Protein AF-A0A914LM34-F1 (afdb_monomer_lite)

Secondary structure (DSSP, 8-state):
--HHHHHHHHHHHTHHHH-TT--PPPPS-SSPPSS---------TT-SSSSPPPTTT--SSHHHHHHH-HHHHHHHHHHHHHHHHHHHHHSTTTHHHHT-----------PPP-

Radius of gyration: 27.34 Å; chains: 1; bounding box: 75×47×75 Å

Sequence (114 aa):
MDEEKRRDLELIQMRNILDPKQHYKKSDRNVLPKYFQIGQIVESSADFYSGRLNKKQRKNTLAEELMNDHEIIAKNKKHYAKIIQKREATKGVGVFKKSGYLPKHKKKKRRKNF

InterPro domains:
  IPR014810 Fcf2 pre-rRNA processing, C-terminal [PF08698] (3-78)
  IPR039883 Fcf2/DNTTIP2 [PTHR21686] (1-112)

Organism: Meloidogyne incognita (NCBI:txid6306)

Structure (mmCIF, N/CA/C/O backbone):
data_AF-A0A914LM34-F1
#
_entry.id   AF-A0A914LM34-F1
#
loop_
_atom_site.group_PDB
_atom_site.id
_atom_site.type_symbol
_atom_site.label_atom_id
_atom_site.label_alt_id
_atom_site.label_comp_id
_atom_site.label_asym_id
_atom_site.label_entity_id
_atom_site.label_seq_id
_atom_site.pdbx_PDB_ins_code
_atom_site.Cartn_x
_atom_site.Cartn_y
_atom_site.Cartn_z
_atom_site.occupancy
_atom_site.B_iso_or_equiv
_atom_site.auth_seq_id
_atom_site.auth_comp_id
_atom_site.auth_asym_id
_atom_site.auth_atom_id
_atom_site.pdbx_PDB_model_num
ATOM 1 N N . MET A 1 1 ? -9.692 17.346 -5.525 1.00 67.00 1 MET A N 1
ATOM 2 C CA . MET A 1 1 ? -9.263 15.970 -5.207 1.00 67.00 1 MET A CA 1
ATOM 3 C C . MET A 1 1 ? -7.841 16.067 -4.713 1.00 67.00 1 MET A C 1
ATOM 5 O O . MET A 1 1 ? -7.010 16.551 -5.470 1.00 67.00 1 MET A O 1
ATOM 9 N N . ASP A 1 2 ? -7.593 15.678 -3.467 1.00 88.94 2 ASP A N 1
ATOM 10 C CA . ASP A 1 2 ? -6.246 15.712 -2.891 1.00 88.94 2 ASP A CA 1
ATOM 11 C C . ASP A 1 2 ? -5.385 14.606 -3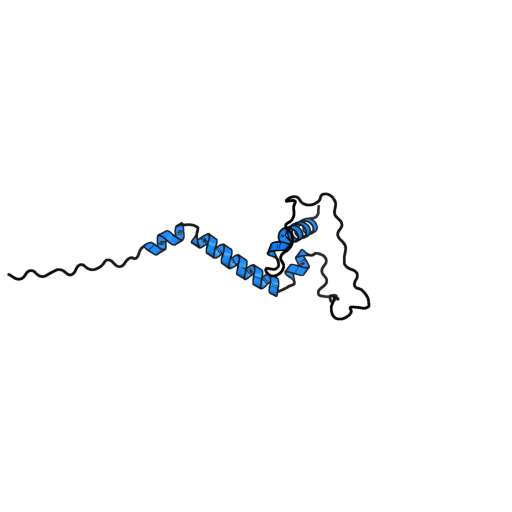.509 1.00 88.94 2 ASP A C 1
ATOM 13 O O . ASP A 1 2 ? -5.902 13.565 -3.931 1.00 88.94 2 ASP A O 1
ATOM 17 N N . GLU A 1 3 ? -4.073 14.824 -3.574 1.00 91.75 3 GLU A N 1
ATOM 18 C CA . GLU A 1 3 ? -3.154 13.900 -4.241 1.00 91.75 3 GLU A CA 1
ATOM 19 C C . GLU A 1 3 ? -3.101 12.532 -3.543 1.00 91.75 3 GLU A C 1
ATOM 21 O O . GLU A 1 3 ? -3.116 11.496 -4.202 1.00 91.75 3 GLU A O 1
ATOM 26 N N . GLU A 1 4 ? -3.137 12.516 -2.211 1.00 91.38 4 GLU A N 1
ATOM 27 C CA . GLU A 1 4 ? -3.169 11.293 -1.399 1.00 91.38 4 GLU A CA 1
ATOM 28 C C . GLU A 1 4 ? -4.394 10.428 -1.713 1.00 91.38 4 GLU A C 1
ATOM 30 O O . GLU A 1 4 ? -4.271 9.239 -1.999 1.00 91.38 4 GLU A O 1
ATOM 35 N N . LYS A 1 5 ? -5.577 11.049 -1.778 1.00 92.25 5 LYS A N 1
ATOM 36 C CA . LYS A 1 5 ? -6.834 10.355 -2.099 1.00 92.25 5 LYS A CA 1
ATOM 37 C C . LYS A 1 5 ? -6.806 9.783 -3.511 1.00 92.25 5 LYS A C 1
ATOM 39 O O . LYS A 1 5 ? -7.323 8.698 -3.756 1.00 92.25 5 LYS A O 1
ATOM 44 N N . ARG A 1 6 ? -6.195 10.506 -4.453 1.00 92.25 6 ARG A N 1
ATOM 45 C CA . ARG A 1 6 ? -6.007 10.014 -5.817 1.00 92.25 6 ARG A CA 1
ATOM 46 C C . ARG A 1 6 ? -5.094 8.784 -5.842 1.00 92.25 6 ARG A C 1
ATOM 48 O O . ARG A 1 6 ? -5.458 7.803 -6.483 1.00 92.25 6 ARG A O 1
ATOM 55 N N . ARG A 1 7 ? -3.959 8.823 -5.134 1.00 93.12 7 ARG A N 1
ATOM 56 C CA . ARG A 1 7 ? -3.024 7.689 -5.030 1.00 93.12 7 ARG A CA 1
ATOM 57 C C . ARG A 1 7 ? -3.703 6.459 -4.433 1.00 93.12 7 ARG A C 1
ATOM 59 O O . ARG A 1 7 ? -3.553 5.374 -4.982 1.00 93.12 7 ARG A O 1
ATOM 66 N N . ASP A 1 8 ? -4.496 6.633 -3.378 1.00 93.44 8 ASP A N 1
ATOM 67 C CA . ASP A 1 8 ? -5.237 5.532 -2.750 1.00 93.44 8 ASP A CA 1
ATOM 68 C C . ASP A 1 8 ? -6.256 4.903 -3.714 1.00 93.44 8 ASP A C 1
ATOM 70 O O . ASP A 1 8 ? -6.349 3.679 -3.823 1.00 93.44 8 ASP A O 1
ATOM 74 N N . LEU A 1 9 ? -6.985 5.717 -4.483 1.00 92.44 9 LEU A N 1
ATOM 75 C CA . LEU A 1 9 ? -7.929 5.209 -5.481 1.00 92.44 9 LEU A CA 1
ATOM 76 C C . LEU A 1 9 ? -7.231 4.478 -6.640 1.00 92.44 9 LEU A C 1
ATOM 78 O O . LEU A 1 9 ? -7.698 3.423 -7.074 1.00 92.44 9 LEU A O 1
ATOM 82 N N . GLU A 1 10 ? -6.108 5.009 -7.127 1.00 91.25 10 GLU A N 1
ATOM 83 C CA . GLU A 1 10 ? -5.284 4.348 -8.146 1.00 91.25 10 GLU A CA 1
ATOM 84 C C . GLU A 1 10 ? -4.722 3.015 -7.618 1.00 91.25 10 GLU A C 1
ATOM 86 O O . GLU A 1 10 ? -4.729 2.008 -8.330 1.00 91.25 10 GLU A O 1
ATOM 91 N N . LEU A 1 11 ? -4.311 2.966 -6.347 1.00 91.62 11 LEU A N 1
ATOM 92 C CA . LEU A 1 11 ? -3.841 1.746 -5.693 1.00 91.62 11 LEU A CA 1
ATOM 93 C C . LEU A 1 11 ? -4.936 0.667 -5.654 1.00 91.62 11 LEU A C 1
ATOM 95 O O . LEU A 1 11 ? -4.681 -0.483 -6.015 1.00 91.62 11 LEU A O 1
ATOM 99 N N . ILE A 1 12 ? -6.167 1.037 -5.284 1.00 91.44 12 ILE A N 1
ATOM 100 C CA . ILE A 1 12 ? -7.320 0.122 -5.264 1.00 91.44 12 ILE A CA 1
ATOM 101 C C . ILE A 1 12 ? -7.602 -0.432 -6.666 1.00 91.44 12 ILE A C 1
ATOM 103 O O . ILE A 1 12 ? -7.878 -1.624 -6.823 1.00 91.44 12 ILE A O 1
ATOM 107 N N . GLN A 1 13 ? -7.494 0.404 -7.700 1.00 90.81 13 GLN A N 1
ATOM 108 C CA . GLN A 1 13 ? -7.661 -0.028 -9.088 1.00 90.81 13 GLN A CA 1
ATOM 109 C C . GLN A 1 13 ? -6.576 -1.032 -9.512 1.00 90.81 13 GLN A C 1
ATOM 111 O O . GLN A 1 13 ? -6.857 -1.976 -10.254 1.00 90.81 13 GLN A O 1
ATOM 116 N N . MET A 1 14 ? -5.352 -0.865 -9.009 1.00 90.69 14 MET A N 1
ATOM 117 C CA . MET A 1 14 ? -4.204 -1.734 -9.277 1.00 90.69 14 MET A CA 1
ATOM 118 C C . MET A 1 14 ? -4.070 -2.923 -8.310 1.00 90.69 14 MET A C 1
ATOM 120 O O . MET A 1 14 ? -3.064 -3.632 -8.372 1.00 90.69 14 MET A O 1
ATOM 124 N N . ARG A 1 15 ? -5.069 -3.206 -7.458 1.00 90.94 15 ARG A N 1
ATOM 125 C CA . ARG A 1 15 ? -5.003 -4.267 -6.427 1.00 90.94 15 ARG A CA 1
ATOM 126 C C . ARG A 1 15 ? -4.574 -5.645 -6.942 1.00 90.94 15 ARG A C 1
ATOM 128 O O . ARG A 1 15 ? -3.945 -6.401 -6.214 1.00 90.94 15 ARG A O 1
ATOM 135 N N . ASN A 1 16 ? -4.858 -5.946 -8.210 1.00 89.50 16 ASN A N 1
ATOM 136 C CA . ASN A 1 16 ? -4.490 -7.204 -8.868 1.00 89.50 16 ASN A CA 1
ATOM 137 C C . ASN A 1 16 ? -2.971 -7.421 -8.977 1.00 89.50 16 ASN A C 1
ATOM 139 O O . ASN A 1 16 ? -2.539 -8.536 -9.239 1.00 89.50 16 ASN A O 1
ATOM 143 N N . ILE A 1 17 ? -2.174 -6.358 -8.857 1.00 87.38 17 ILE A N 1
ATOM 144 C CA . ILE A 1 17 ? -0.717 -6.390 -9.032 1.00 87.38 17 ILE A CA 1
ATOM 145 C C . ILE A 1 17 ? -0.000 -6.380 -7.672 1.00 87.38 17 ILE A C 1
ATOM 147 O O . ILE A 1 17 ? 1.170 -6.747 -7.599 1.00 87.38 17 ILE A O 1
ATOM 151 N N . LEU A 1 18 ? -0.686 -5.975 -6.595 1.00 86.38 18 LEU A N 1
ATOM 152 C CA . LEU A 1 18 ? -0.072 -5.769 -5.279 1.00 86.38 18 LEU A CA 1
ATOM 153 C C . LEU A 1 18 ? 0.384 -7.078 -4.627 1.00 86.38 18 LEU A C 1
ATOM 155 O O . LEU A 1 18 ? 1.495 -7.142 -4.106 1.00 86.38 18 LEU A O 1
ATOM 159 N N . ASP A 1 19 ? -0.451 -8.118 -4.679 1.00 86.62 19 ASP A N 1
ATOM 160 C CA . ASP A 1 19 ? -0.120 -9.442 -4.155 1.00 86.62 19 ASP A CA 1
ATOM 161 C C . ASP A 1 19 ? -0.250 -10.498 -5.265 1.00 86.62 19 ASP A C 1
ATOM 163 O O . ASP A 1 19 ? -1.354 -10.722 -5.762 1.00 86.62 19 ASP A O 1
ATOM 167 N N . PRO A 1 20 ? 0.838 -11.195 -5.647 1.00 87.00 20 PRO A N 1
ATOM 168 C CA . PRO A 1 20 ? 0.785 -12.246 -6.663 1.00 87.00 20 PRO A CA 1
ATOM 169 C C . PRO A 1 20 ? -0.055 -13.466 -6.256 1.00 87.00 20 PRO A C 1
ATOM 171 O O . PRO A 1 20 ? -0.329 -14.315 -7.102 1.00 87.00 20 PRO A O 1
ATOM 174 N N . LYS A 1 21 ? -0.416 -13.610 -4.975 1.00 90.19 21 LYS A N 1
ATOM 175 C CA . LYS A 1 21 ? -1.222 -14.736 -4.483 1.00 90.19 21 LYS A CA 1
ATOM 176 C C . LYS A 1 21 ? -2.722 -14.459 -4.531 1.00 90.19 21 LYS A C 1
ATOM 178 O O . LYS A 1 21 ? -3.501 -15.406 -4.607 1.00 90.19 21 LYS A O 1
ATOM 183 N N . GLN A 1 22 ? -3.123 -13.191 -4.486 1.00 90.44 22 GLN A N 1
ATOM 184 C CA . GLN A 1 22 ? -4.525 -12.796 -4.391 1.00 90.44 22 GLN A CA 1
ATOM 185 C C . GLN A 1 22 ? -5.026 -12.293 -5.743 1.00 90.44 22 GLN A C 1
ATOM 187 O O . GLN A 1 22 ? -4.670 -11.211 -6.206 1.00 90.44 22 GLN A O 1
ATOM 192 N N . HIS A 1 23 ? -5.888 -13.085 -6.380 1.00 92.00 23 HIS A N 1
ATOM 193 C CA . HIS A 1 23 ? -6.474 -12.746 -7.673 1.00 92.00 23 HIS A CA 1
ATOM 194 C C . HIS A 1 23 ? -7.869 -12.154 -7.481 1.00 92.00 23 HIS A C 1
ATOM 196 O O . HIS A 1 23 ? -8.827 -12.865 -7.181 1.00 92.00 23 HIS A O 1
ATOM 202 N N . TYR A 1 24 ? -7.995 -10.843 -7.688 1.00 91.56 24 TYR A N 1
ATOM 203 C CA . TYR A 1 24 ? -9.284 -10.159 -7.624 1.00 91.56 24 TYR A CA 1
ATOM 204 C C . TYR A 1 24 ? -9.941 -10.049 -9.000 1.00 91.56 24 TYR A C 1
ATOM 206 O O . TYR A 1 24 ? -9.282 -9.995 -10.044 1.00 91.56 24 TYR A O 1
ATOM 214 N N . LYS A 1 25 ? -11.270 -9.903 -8.995 1.00 90.81 25 LYS A N 1
ATOM 215 C CA . LYS A 1 25 ? -12.013 -9.494 -10.187 1.00 90.81 25 LYS A CA 1
ATOM 216 C C . LYS A 1 25 ? -11.484 -8.144 -10.680 1.00 90.81 25 LYS A C 1
ATOM 218 O O . LYS A 1 25 ? -11.317 -7.204 -9.890 1.00 90.81 25 LYS A O 1
ATOM 223 N N . LYS A 1 26 ? -11.215 -8.074 -11.986 1.00 86.94 26 LYS A N 1
ATOM 224 C CA . LYS A 1 26 ? -10.733 -6.873 -12.675 1.00 86.94 26 LYS A CA 1
ATOM 225 C C . LYS A 1 26 ? -11.723 -5.719 -12.485 1.00 86.94 26 LYS A C 1
ATOM 227 O O . LYS A 1 26 ? -12.928 -5.945 -12.473 1.00 86.94 26 LYS A O 1
ATOM 232 N N . SER A 1 27 ? -11.205 -4.499 -12.331 1.00 84.19 27 SER A N 1
ATOM 233 C CA . SER A 1 27 ? -12.042 -3.296 -12.365 1.00 84.19 27 SER A CA 1
ATOM 234 C C . SER A 1 27 ? -12.656 -3.139 -13.756 1.00 84.19 27 SER A C 1
ATOM 236 O O . SER A 1 27 ? -11.933 -3.170 -14.753 1.00 84.19 27 SER A O 1
ATOM 238 N N . ASP A 1 28 ? -13.970 -2.934 -13.815 1.00 79.12 28 ASP A N 1
ATOM 239 C CA . ASP A 1 28 ? -14.698 -2.718 -15.071 1.00 79.12 28 ASP A CA 1
ATOM 240 C C . ASP A 1 28 ? -14.432 -1.321 -15.659 1.00 79.12 28 ASP A C 1
ATOM 242 O O . ASP A 1 28 ? -14.663 -1.080 -16.843 1.00 79.12 28 ASP A O 1
ATOM 246 N N . ARG A 1 29 ? -13.946 -0.378 -14.837 1.00 81.38 29 ARG A N 1
ATOM 247 C CA . ARG A 1 29 ? -13.739 1.025 -15.216 1.00 81.38 29 ARG A CA 1
ATOM 248 C C . ARG A 1 29 ? -12.275 1.421 -15.076 1.00 81.38 29 ARG A C 1
ATOM 250 O O . ARG A 1 29 ? -11.631 1.123 -14.070 1.00 81.38 29 ARG A O 1
ATOM 257 N N . ASN A 1 30 ? -11.791 2.152 -16.080 1.00 80.69 30 ASN A N 1
ATOM 258 C CA . ASN A 1 30 ? -10.459 2.760 -16.075 1.00 80.69 30 ASN A CA 1
ATOM 259 C C . ASN A 1 30 ? -10.431 4.139 -15.394 1.00 80.69 30 ASN A C 1
ATOM 261 O O . ASN A 1 30 ? -9.352 4.668 -15.151 1.00 80.69 30 ASN A O 1
ATOM 265 N N . VAL A 1 31 ? -11.603 4.723 -15.123 1.00 87.88 31 VAL A N 1
ATOM 266 C CA . VAL A 1 31 ? -11.760 6.069 -14.559 1.00 87.88 31 VAL A CA 1
ATOM 267 C C . VAL A 1 31 ? -12.071 5.970 -13.069 1.00 87.88 31 VAL A C 1
ATOM 269 O O . VAL A 1 31 ? -12.865 5.122 -12.656 1.00 87.88 31 VAL A O 1
ATOM 272 N N . LEU A 1 32 ? -11.476 6.867 -12.282 1.00 87.62 32 LEU A N 1
ATOM 273 C CA . LEU A 1 32 ? -11.745 6.978 -10.852 1.00 87.62 32 LEU A CA 1
ATOM 274 C C . LEU A 1 32 ? -13.214 7.372 -10.590 1.00 87.62 32 LEU A C 1
ATOM 276 O O . LEU A 1 32 ? -13.794 8.152 -11.352 1.00 87.62 32 LEU A O 1
ATOM 280 N N . PRO A 1 33 ? -13.840 6.857 -9.520 1.00 90.38 33 PRO A N 1
ATOM 281 C CA . PRO A 1 33 ? -15.223 7.184 -9.191 1.00 90.38 33 PRO A CA 1
ATOM 282 C C . PRO A 1 33 ? -15.385 8.675 -8.852 1.00 90.38 33 PRO A C 1
ATOM 284 O O . PRO A 1 33 ? -14.575 9.251 -8.131 1.00 90.38 33 PRO A O 1
ATOM 287 N N . LYS A 1 34 ? -16.464 9.300 -9.347 1.00 90.56 34 LYS A N 1
ATOM 288 C CA . LYS A 1 34 ? -16.779 10.718 -9.081 1.00 90.56 34 LYS A CA 1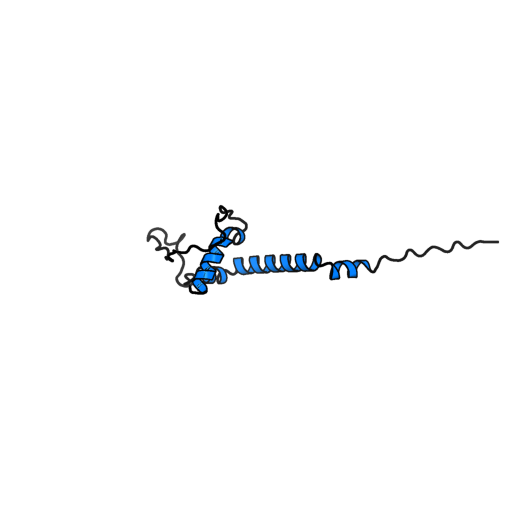
ATOM 289 C C . LYS A 1 34 ? -17.144 10.973 -7.616 1.00 90.56 34 LYS A C 1
ATOM 291 O O . LYS A 1 34 ? -16.769 12.000 -7.061 1.00 90.56 34 LYS A O 1
ATOM 296 N N . TYR A 1 35 ? -17.880 10.042 -7.017 1.00 92.44 35 TYR A N 1
ATOM 297 C CA . TYR A 1 35 ? -18.319 10.100 -5.629 1.00 92.44 35 TYR A CA 1
ATOM 298 C C . TYR A 1 35 ? -17.724 8.914 -4.884 1.00 92.44 35 TYR A C 1
ATOM 300 O O . TYR A 1 35 ? -17.870 7.772 -5.318 1.00 92.44 35 TYR A O 1
ATOM 308 N N . PHE A 1 36 ? -17.034 9.197 -3.787 1.00 92.38 36 PHE A N 1
ATOM 309 C CA . PHE A 1 36 ? -16.439 8.196 -2.917 1.00 92.38 36 PHE A CA 1
ATOM 310 C C . PHE A 1 36 ? -16.358 8.743 -1.494 1.00 92.38 36 PHE A C 1
ATOM 312 O O . PHE A 1 36 ? -16.354 9.957 -1.282 1.00 92.38 36 PHE A O 1
ATOM 319 N N . GLN A 1 37 ? -16.263 7.836 -0.529 1.00 92.88 37 GLN A N 1
ATOM 320 C CA . GLN A 1 37 ? -16.022 8.159 0.868 1.00 92.88 37 GLN A CA 1
ATOM 321 C C . GLN A 1 37 ? -14.894 7.273 1.381 1.00 92.88 37 GLN A C 1
ATOM 323 O O . GLN A 1 37 ? -14.811 6.097 1.034 1.00 92.88 37 GLN A O 1
ATOM 328 N N . ILE A 1 38 ? -14.020 7.862 2.189 1.00 92.56 38 ILE A N 1
ATOM 329 C CA . ILE A 1 38 ? -12.946 7.148 2.873 1.00 92.56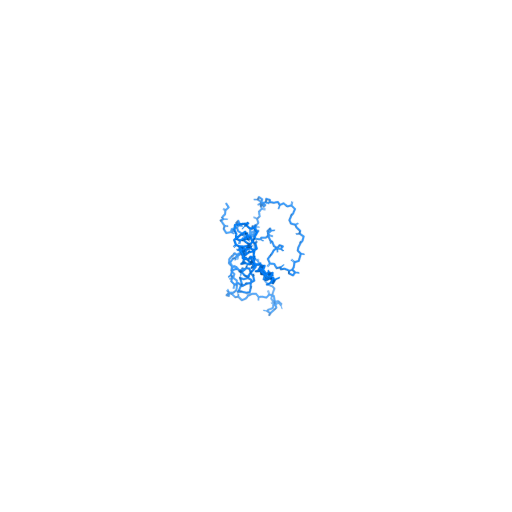 38 ILE A CA 1
ATOM 330 C C . ILE A 1 38 ? -13.406 6.941 4.312 1.00 92.56 38 ILE A C 1
ATOM 332 O O . ILE A 1 38 ? -13.863 7.883 4.959 1.00 92.56 38 ILE A O 1
ATOM 336 N N . GLY A 1 39 ? -13.311 5.705 4.787 1.00 93.31 39 GLY A N 1
ATOM 337 C CA . GLY A 1 39 ? -13.651 5.319 6.149 1.00 93.31 39 GLY A CA 1
ATOM 338 C C . GLY A 1 39 ? -12.569 4.421 6.732 1.00 93.31 39 GLY A C 1
ATOM 339 O O . GLY A 1 39 ? -11.789 3.820 5.997 1.00 93.31 39 GLY A O 1
ATOM 340 N N . GLN A 1 40 ? -12.529 4.343 8.058 1.00 91.56 40 GLN A N 1
ATOM 341 C CA . GLN A 1 40 ? -11.629 3.461 8.794 1.00 91.56 40 GLN A CA 1
ATOM 342 C C . GLN A 1 40 ? -12.429 2.310 9.401 1.00 91.56 40 GLN A C 1
ATOM 344 O O . GLN A 1 40 ? -13.557 2.503 9.856 1.00 91.56 40 GLN A O 1
ATOM 349 N N . ILE A 1 41 ? -11.844 1.114 9.404 1.00 90.25 41 ILE A N 1
ATOM 350 C CA . ILE A 1 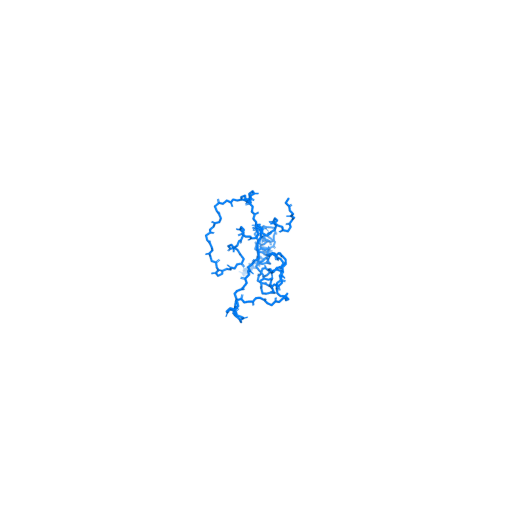41 ? -12.467 -0.064 10.008 1.00 90.25 41 ILE A CA 1
ATOM 351 C C . ILE A 1 41 ? -12.380 0.074 11.531 1.00 90.25 41 ILE A C 1
ATOM 353 O O . ILE A 1 41 ? -11.295 0.240 12.088 1.00 90.25 41 ILE A O 1
ATOM 357 N N . VAL A 1 42 ? -13.530 -0.001 12.202 1.00 89.75 42 VAL A N 1
ATOM 358 C CA . VAL A 1 42 ? -13.605 -0.078 13.663 1.00 89.75 42 VAL A CA 1
ATOM 359 C C . VAL A 1 42 ? -13.601 -1.552 14.049 1.00 89.75 42 VAL A C 1
ATOM 361 O O . VAL A 1 42 ? -14.524 -2.293 13.721 1.00 89.75 42 VAL A O 1
ATOM 364 N N . GLU A 1 43 ? -12.526 -1.982 14.697 1.00 87.12 43 GLU A N 1
ATOM 365 C CA . GLU A 1 43 ? -12.336 -3.369 15.125 1.00 87.12 43 GLU A CA 1
ATOM 366 C C . GLU A 1 43 ? -13.310 -3.742 16.255 1.00 87.12 43 GLU A C 1
ATOM 368 O O . GLU A 1 43 ? -13.617 -2.926 17.128 1.00 87.12 43 GLU A O 1
ATOM 373 N N . SER A 1 44 ? -13.763 -4.997 16.262 1.00 87.94 44 SER A N 1
ATOM 374 C CA . SER A 1 44 ? -14.598 -5.547 17.333 1.00 87.94 44 SER A CA 1
ATOM 375 C C . SER A 1 44 ? -13.762 -5.876 18.572 1.00 87.94 44 SER A C 1
ATOM 377 O O . SER A 1 44 ? -12.634 -6.354 18.461 1.00 87.94 44 SER A O 1
ATOM 379 N N . SER A 1 45 ? -14.340 -5.711 19.764 1.00 83.88 45 SER A N 1
ATOM 380 C CA . SER A 1 45 ? -13.697 -6.073 21.036 1.00 83.88 45 SER A CA 1
ATOM 381 C C . SER A 1 45 ? -13.349 -7.565 21.153 1.00 83.88 45 SER A C 1
ATOM 383 O O . SER A 1 45 ? -12.517 -7.923 21.982 1.00 83.88 45 SER A O 1
ATOM 385 N N . ALA A 1 46 ? -13.974 -8.429 20.346 1.00 85.75 46 ALA A N 1
ATOM 386 C CA . ALA A 1 46 ? -13.760 -9.876 20.374 1.00 85.75 46 ALA A CA 1
ATOM 387 C C . ALA A 1 46 ? -12.459 -10.333 19.676 1.00 85.75 46 ALA A C 1
ATOM 389 O O . ALA A 1 46 ? -11.884 -11.341 20.076 1.00 85.75 46 ALA A O 1
ATOM 390 N N . ASP A 1 47 ? -11.956 -9.585 18.687 1.00 79.44 47 ASP A N 1
ATOM 391 C CA . ASP A 1 47 ? -10.785 -9.962 17.874 1.00 79.44 47 ASP A CA 1
ATOM 392 C C . ASP A 1 47 ? -9.522 -9.199 18.306 1.00 79.44 47 ASP A C 1
ATOM 394 O O . ASP A 1 47 ? -8.930 -8.425 17.552 1.00 79.44 47 ASP A O 1
ATOM 398 N N . PHE A 1 48 ? -9.092 -9.395 19.556 1.00 75.50 48 PHE A N 1
ATOM 399 C CA . PHE A 1 48 ? -7.983 -8.617 20.122 1.00 75.50 48 PHE A CA 1
ATOM 400 C C . PHE A 1 48 ? -6.608 -8.953 19.516 1.00 75.50 48 PHE A C 1
ATOM 402 O O . PHE A 1 48 ? -5.784 -8.055 19.354 1.00 75.50 48 PHE A O 1
ATOM 409 N N . TYR A 1 49 ? -6.345 -10.225 19.191 1.00 78.56 49 TYR A N 1
ATOM 410 C CA . TYR A 1 49 ? -5.000 -10.694 18.816 1.00 78.56 49 TYR A CA 1
ATOM 411 C C . TYR A 1 49 ? -4.808 -10.985 17.321 1.00 78.56 49 TYR A C 1
ATOM 413 O O . TYR A 1 49 ? -3.674 -10.983 16.851 1.00 78.56 49 TYR A O 1
ATOM 421 N N . SER A 1 50 ? -5.880 -11.259 16.577 1.00 83.44 50 SER A N 1
ATOM 422 C CA . SER A 1 50 ? -5.817 -11.736 15.186 1.00 83.44 50 SER A CA 1
ATOM 423 C C . SER A 1 50 ? -6.095 -10.638 14.158 1.00 83.44 50 SER A C 1
ATOM 425 O O . SER A 1 50 ? -5.364 -10.517 13.180 1.00 83.44 50 SER A O 1
ATOM 427 N N . GLY A 1 51 ? -7.152 -9.850 14.362 1.00 81.94 51 GLY A N 1
ATOM 428 C CA . GLY A 1 51 ? -7.638 -8.868 13.385 1.00 81.94 51 GLY A CA 1
ATOM 429 C C . GLY A 1 51 ? -7.224 -7.423 13.661 1.00 81.94 51 GLY A C 1
ATOM 430 O O . GLY A 1 51 ? -7.509 -6.544 12.851 1.00 81.94 51 GLY A O 1
ATOM 431 N N . ARG A 1 52 ? -6.578 -7.163 14.803 1.00 86.94 52 ARG A N 1
ATOM 432 C CA . ARG A 1 52 ? -6.294 -5.810 15.285 1.00 86.94 52 ARG A CA 1
ATOM 433 C C . ARG A 1 52 ? -4.904 -5.319 14.904 1.00 86.94 52 ARG A C 1
ATOM 435 O O . ARG A 1 52 ? -3.899 -5.962 15.196 1.00 86.94 52 ARG A O 1
ATOM 442 N N . LEU A 1 53 ? -4.843 -4.106 14.356 1.00 87.19 53 LEU A N 1
ATOM 443 C CA . LEU A 1 53 ? -3.585 -3.401 14.113 1.00 87.19 53 LEU A CA 1
ATOM 444 C C . LEU A 1 53 ? -3.180 -2.559 15.324 1.00 87.19 53 LEU A C 1
ATOM 446 O O . LEU A 1 53 ? -3.977 -1.788 15.872 1.00 87.19 53 LEU A O 1
ATOM 450 N N . ASN A 1 54 ? -1.900 -2.630 15.694 1.00 88.44 54 ASN A N 1
ATOM 451 C CA . ASN A 1 54 ? -1.331 -1.787 16.743 1.00 88.44 54 ASN A CA 1
ATOM 452 C C . ASN A 1 54 ? -1.272 -0.317 16.304 1.00 88.44 54 ASN A C 1
ATOM 454 O O . ASN A 1 54 ? -1.114 -0.004 15.125 1.00 88.44 54 ASN A O 1
ATOM 458 N N . LYS A 1 55 ? -1.285 0.616 17.267 1.00 88.25 55 LYS A N 1
ATOM 459 C CA . LYS A 1 55 ? -1.266 2.071 16.995 1.00 88.25 55 LYS A CA 1
ATOM 460 C C . LYS A 1 55 ? -0.115 2.519 16.079 1.00 88.25 55 LYS A C 1
ATOM 462 O O . LYS A 1 55 ? -0.282 3.469 15.331 1.00 88.25 55 LYS A O 1
ATOM 467 N N . LYS A 1 56 ? 1.037 1.840 16.127 1.00 88.44 56 LYS A N 1
ATOM 468 C CA . LYS A 1 56 ? 2.208 2.148 15.282 1.00 88.44 56 LYS A CA 1
ATOM 469 C C . LYS A 1 56 ? 2.039 1.715 13.821 1.00 88.44 56 LYS A C 1
ATOM 471 O O . LYS A 1 56 ? 2.654 2.309 12.942 1.00 88.44 56 LYS A O 1
ATOM 476 N N . GLN A 1 57 ? 1.255 0.664 13.587 1.00 87.81 57 GLN A N 1
ATOM 477 C CA . GLN A 1 57 ? 0.991 0.113 12.257 1.00 87.81 57 GLN A CA 1
ATOM 478 C C . GLN A 1 57 ? -0.142 0.864 11.555 1.00 87.81 57 GLN A C 1
ATOM 480 O O . GLN A 1 57 ? -0.146 0.934 10.334 1.00 87.81 57 GLN A O 1
ATOM 485 N N . ARG A 1 58 ? -1.063 1.473 12.315 1.00 91.00 58 ARG A N 1
ATOM 486 C CA . ARG A 1 58 ? -2.147 2.295 11.765 1.00 91.00 58 ARG A CA 1
ATOM 487 C C . ARG A 1 58 ? -1.598 3.565 11.123 1.00 91.00 58 ARG A C 1
ATOM 489 O O . ARG A 1 58 ? -0.899 4.334 11.785 1.00 91.00 58 ARG A O 1
ATOM 496 N N . LYS A 1 59 ? -1.954 3.783 9.859 1.00 93.06 59 LYS A N 1
ATOM 497 C CA . LYS A 1 59 ? -1.583 4.954 9.056 1.00 93.06 59 LYS A CA 1
ATOM 498 C C . LYS A 1 59 ? -2.819 5.715 8.588 1.00 93.06 59 LYS A C 1
ATOM 500 O O . LYS A 1 59 ? -3.941 5.230 8.719 1.00 93.06 59 LYS A O 1
ATOM 505 N N . ASN A 1 60 ? -2.606 6.927 8.079 1.00 91.31 60 ASN A N 1
ATOM 506 C CA . ASN A 1 60 ? -3.698 7.800 7.642 1.00 91.31 60 ASN A CA 1
ATOM 507 C C . ASN A 1 60 ? -4.185 7.464 6.227 1.00 91.31 60 ASN A C 1
ATOM 509 O O . ASN A 1 60 ? -5.350 7.704 5.917 1.00 91.31 60 ASN A O 1
ATOM 513 N N . THR A 1 61 ? -3.303 6.913 5.389 1.00 93.81 61 THR A N 1
ATOM 514 C CA . THR A 1 61 ? -3.581 6.569 3.987 1.00 93.81 61 THR A CA 1
ATOM 515 C C . THR A 1 61 ? -3.208 5.120 3.698 1.00 93.81 61 THR A C 1
ATOM 517 O O . THR A 1 61 ? -2.331 4.546 4.352 1.00 93.81 61 THR A O 1
ATOM 520 N N . LEU A 1 62 ? -3.858 4.537 2.691 1.00 91.75 62 LEU A N 1
ATOM 521 C CA . LEU A 1 62 ? -3.598 3.157 2.281 1.00 91.75 62 LEU A CA 1
ATOM 522 C C . LEU A 1 62 ? -2.204 3.022 1.649 1.00 91.75 62 LEU A C 1
ATOM 524 O O . LEU A 1 62 ? -1.492 2.045 1.885 1.00 91.75 62 LEU A O 1
ATOM 528 N N . ALA A 1 63 ? -1.789 4.023 0.871 1.00 92.44 63 ALA A N 1
ATOM 529 C CA . ALA A 1 63 ? -0.453 4.066 0.291 1.00 92.44 63 ALA A CA 1
ATOM 530 C C . ALA A 1 63 ? 0.655 4.087 1.361 1.00 92.44 63 ALA A C 1
ATOM 532 O O . ALA A 1 63 ? 1.666 3.402 1.202 1.00 92.44 63 ALA A O 1
ATOM 533 N N . GLU A 1 64 ? 0.475 4.835 2.455 1.00 92.75 64 GLU A N 1
ATOM 534 C CA . GLU A 1 64 ? 1.455 4.892 3.547 1.00 92.75 64 GLU A CA 1
ATOM 535 C C . GLU A 1 64 ? 1.560 3.558 4.296 1.00 92.75 64 GLU A C 1
ATOM 537 O O . GLU A 1 64 ? 2.664 3.129 4.632 1.00 92.75 64 GLU A O 1
ATOM 542 N N . GLU A 1 65 ? 0.438 2.869 4.517 1.00 91.31 65 GLU A N 1
ATOM 543 C CA . GLU A 1 65 ? 0.437 1.532 5.120 1.00 91.31 65 GLU A CA 1
ATOM 544 C C . GLU A 1 65 ? 1.259 0.546 4.280 1.00 91.31 65 GLU A C 1
ATOM 546 O O . GLU A 1 65 ? 2.136 -0.145 4.803 1.00 91.31 65 GLU A O 1
ATOM 551 N N . LEU A 1 66 ? 1.065 0.562 2.959 1.00 90.81 66 LEU A N 1
ATOM 552 C CA . LEU A 1 66 ? 1.810 -0.289 2.034 1.00 90.81 66 LEU A CA 1
ATOM 553 C C . LEU A 1 66 ? 3.308 0.060 1.983 1.00 90.81 66 LEU A C 1
ATOM 555 O O . LEU A 1 66 ? 4.151 -0.829 1.864 1.00 90.81 66 LEU A O 1
ATOM 559 N N . MET A 1 67 ? 3.660 1.345 2.083 1.00 90.38 67 MET A N 1
ATOM 560 C CA . MET A 1 67 ? 5.057 1.792 2.160 1.00 90.38 67 MET A CA 1
ATOM 561 C C . MET A 1 67 ? 5.726 1.467 3.498 1.00 90.38 67 MET A C 1
ATOM 563 O O . MET A 1 67 ? 6.951 1.492 3.585 1.00 90.38 67 MET A O 1
ATOM 567 N N . ASN A 1 68 ? 4.959 1.166 4.541 1.00 91.56 68 ASN A N 1
ATOM 568 C CA . ASN A 1 68 ? 5.503 0.758 5.829 1.00 91.56 68 ASN A CA 1
ATOM 569 C C . ASN A 1 68 ? 5.819 -0.751 5.879 1.00 91.56 68 ASN A C 1
ATOM 571 O O . ASN A 1 68 ? 6.585 -1.189 6.736 1.00 91.56 68 ASN A O 1
ATOM 575 N N . ASP A 1 69 ? 5.271 -1.550 4.957 1.00 90.81 69 ASP A N 1
ATOM 576 C CA . ASP A 1 69 ? 5.559 -2.981 4.855 1.00 90.81 69 ASP A CA 1
ATOM 577 C C . ASP A 1 69 ? 6.853 -3.243 4.060 1.00 90.81 69 ASP A C 1
ATOM 579 O O . ASP A 1 69 ? 6.926 -3.151 2.827 1.00 90.81 69 ASP A O 1
ATOM 583 N N . HIS A 1 70 ? 7.904 -3.623 4.787 1.00 91.19 70 HIS A N 1
ATOM 584 C CA . HIS A 1 70 ? 9.210 -3.934 4.214 1.00 91.19 70 HIS A CA 1
ATOM 585 C C . HIS A 1 70 ? 9.191 -5.115 3.237 1.00 91.19 70 HIS A C 1
ATOM 587 O O . HIS A 1 70 ? 9.972 -5.122 2.277 1.00 91.19 70 HIS A O 1
ATOM 593 N N . GLU A 1 71 ? 8.323 -6.109 3.439 1.00 91.06 71 GLU A N 1
ATOM 594 C CA . GLU A 1 71 ? 8.255 -7.254 2.538 1.00 91.06 71 GLU A CA 1
ATOM 595 C C . GLU A 1 71 ? 7.710 -6.851 1.174 1.00 91.06 71 GLU A C 1
ATOM 597 O O . GLU A 1 71 ? 8.251 -7.263 0.139 1.00 91.06 71 GLU A O 1
ATOM 602 N N . ILE A 1 72 ? 6.648 -6.043 1.167 1.00 89.50 72 ILE A N 1
ATOM 603 C CA . ILE A 1 72 ? 6.036 -5.538 -0.062 1.00 89.50 72 ILE A CA 1
ATOM 604 C C . ILE A 1 72 ? 7.044 -4.669 -0.813 1.00 89.50 72 ILE A C 1
ATOM 606 O O . ILE A 1 72 ? 7.258 -4.871 -2.012 1.00 89.50 72 ILE A O 1
ATOM 610 N N . ILE A 1 73 ? 7.753 -3.775 -0.115 1.00 91.44 73 ILE A N 1
ATOM 611 C CA . ILE A 1 73 ? 8.804 -2.946 -0.723 1.00 91.44 73 ILE A CA 1
ATOM 612 C C . ILE A 1 73 ? 9.892 -3.810 -1.368 1.00 91.44 73 ILE A C 1
ATOM 614 O O . ILE A 1 73 ? 10.272 -3.578 -2.520 1.00 91.44 73 ILE A O 1
ATOM 618 N N . ALA A 1 74 ? 10.396 -4.821 -0.656 1.00 92.88 74 ALA A N 1
ATOM 619 C CA . ALA A 1 74 ? 11.450 -5.692 -1.167 1.00 92.88 74 ALA A CA 1
ATOM 620 C C . ALA A 1 74 ? 10.996 -6.469 -2.415 1.00 92.88 74 ALA A C 1
ATOM 622 O O . ALA A 1 74 ? 11.728 -6.535 -3.414 1.00 92.88 74 ALA A O 1
ATOM 623 N N . LYS A 1 75 ? 9.774 -7.018 -2.389 1.00 91.19 75 LYS A N 1
ATOM 624 C CA . LYS A 1 75 ? 9.159 -7.730 -3.522 1.00 91.19 75 LYS A CA 1
ATOM 625 C C . LYS A 1 75 ? 8.997 -6.801 -4.729 1.00 91.19 75 LYS A C 1
ATOM 627 O O . LYS A 1 75 ? 9.461 -7.146 -5.822 1.00 91.19 75 LYS A O 1
ATOM 632 N N . ASN A 1 76 ? 8.450 -5.604 -4.524 1.00 91.31 76 ASN A N 1
ATOM 633 C CA . ASN A 1 76 ? 8.230 -4.612 -5.578 1.00 91.31 76 ASN A CA 1
ATOM 634 C C . ASN A 1 76 ? 9.544 -4.124 -6.187 1.00 91.31 76 ASN A C 1
ATOM 636 O O . ASN A 1 76 ? 9.682 -4.103 -7.410 1.00 91.31 76 ASN A O 1
ATOM 640 N N . LYS A 1 77 ? 10.555 -3.826 -5.363 1.00 93.31 77 LYS A N 1
ATOM 641 C CA . LYS A 1 77 ? 11.888 -3.417 -5.833 1.00 93.31 77 LYS A CA 1
ATOM 642 C C . LYS A 1 77 ? 12.542 -4.501 -6.691 1.00 93.31 77 LYS A C 1
ATOM 644 O O . LYS A 1 77 ? 13.071 -4.209 -7.765 1.00 93.31 77 LYS A O 1
ATOM 649 N N . LYS A 1 78 ? 12.471 -5.764 -6.255 1.00 94.06 78 LYS A N 1
ATOM 650 C CA . LYS A 1 78 ? 12.986 -6.913 -7.015 1.00 94.06 78 LYS A CA 1
ATOM 651 C C . LYS A 1 78 ? 12.249 -7.080 -8.343 1.00 94.06 78 LYS A C 1
ATOM 653 O O . LYS A 1 78 ? 12.886 -7.345 -9.362 1.00 94.06 78 LYS A O 1
ATOM 658 N N . HIS A 1 79 ? 10.924 -6.955 -8.344 1.00 92.00 79 HIS A N 1
ATOM 659 C CA . HIS A 1 79 ? 10.127 -7.093 -9.560 1.00 92.00 79 HIS A CA 1
ATOM 660 C C . HIS A 1 79 ? 10.394 -5.950 -10.547 1.00 92.00 79 HIS A C 1
ATOM 662 O O . HIS A 1 79 ? 10.644 -6.201 -11.725 1.00 92.00 79 HIS A O 1
ATOM 668 N N . TYR A 1 80 ? 10.466 -4.716 -10.050 1.00 94.00 80 TYR A N 1
ATOM 669 C CA . TYR A 1 80 ? 10.810 -3.540 -10.839 1.00 94.00 80 TYR A CA 1
ATOM 670 C C . TYR A 1 80 ? 12.183 -3.676 -11.511 1.00 94.00 80 TYR A C 1
ATOM 672 O O . TYR A 1 80 ? 12.291 -3.508 -12.724 1.00 94.00 80 TYR A O 1
ATOM 680 N N . ALA A 1 81 ? 13.218 -4.080 -10.764 1.00 95.88 81 ALA A N 1
ATOM 681 C CA . ALA A 1 81 ? 14.554 -4.301 -11.321 1.00 95.88 81 ALA A CA 1
ATOM 682 C C . ALA A 1 81 ? 14.551 -5.339 -12.459 1.00 95.88 81 ALA A C 1
ATOM 684 O O . ALA A 1 81 ? 15.179 -5.125 -13.496 1.00 95.88 81 ALA A O 1
ATOM 685 N N . LYS A 1 82 ? 13.790 -6.434 -12.310 1.00 94.25 82 LYS A N 1
ATOM 686 C CA . LYS A 1 82 ? 13.622 -7.443 -13.370 1.00 94.25 82 LYS A CA 1
ATOM 687 C C . LYS A 1 82 ? 12.960 -6.865 -14.623 1.00 94.25 82 LYS A C 1
ATOM 689 O O . LYS A 1 82 ? 13.382 -7.184 -15.733 1.00 94.25 82 LYS A O 1
ATOM 694 N N . ILE A 1 83 ? 11.931 -6.030 -14.463 1.00 92.94 83 ILE A N 1
ATOM 695 C CA . ILE A 1 83 ? 11.242 -5.379 -15.587 1.00 92.94 83 ILE A CA 1
ATOM 696 C C . ILE A 1 83 ? 12.199 -4.443 -16.326 1.00 92.94 83 ILE A C 1
ATOM 698 O O . ILE A 1 83 ? 12.265 -4.497 -17.553 1.00 92.94 83 ILE A O 1
ATOM 702 N N . ILE A 1 84 ? 12.966 -3.626 -15.598 1.00 92.56 84 ILE A N 1
ATOM 703 C CA . ILE A 1 84 ? 13.949 -2.711 -16.190 1.00 92.56 84 ILE A CA 1
ATOM 704 C C . ILE A 1 84 ? 15.021 -3.484 -16.961 1.00 92.56 84 ILE A C 1
ATOM 706 O O . ILE A 1 84 ? 15.215 -3.209 -18.142 1.00 92.56 84 ILE A O 1
ATOM 710 N N . GLN A 1 85 ? 15.618 -4.520 -16.365 1.00 90.88 85 GLN A N 1
ATOM 711 C CA . GLN A 1 85 ? 16.603 -5.370 -17.047 1.00 90.88 85 GLN A CA 1
ATOM 712 C C . GLN A 1 85 ? 16.031 -6.022 -18.313 1.00 90.88 85 GLN A C 1
ATOM 714 O O . GLN A 1 85 ? 16.675 -6.023 -19.361 1.00 90.88 85 GLN A O 1
ATOM 719 N N . LYS A 1 86 ? 14.797 -6.544 -18.258 1.00 89.94 86 LYS A N 1
ATOM 720 C CA . LYS A 1 86 ? 14.119 -7.119 -19.432 1.00 89.94 86 LYS A CA 1
ATOM 721 C C . LYS A 1 86 ? 13.862 -6.063 -20.512 1.00 89.94 86 LYS A C 1
ATOM 723 O O . LYS A 1 86 ? 14.018 -6.342 -21.702 1.00 89.94 86 LYS A O 1
ATOM 728 N N . ARG A 1 87 ? 13.483 -4.844 -20.119 1.00 87.38 87 ARG A N 1
ATOM 729 C CA . ARG A 1 87 ? 13.261 -3.715 -21.034 1.00 87.38 87 ARG A CA 1
ATOM 730 C C . ARG A 1 87 ? 14.563 -3.249 -21.689 1.00 87.38 87 ARG A C 1
ATOM 732 O O . ARG A 1 87 ? 14.566 -2.921 -22.868 1.00 87.38 87 ARG A O 1
ATOM 739 N N . GLU A 1 88 ? 15.668 -3.237 -20.956 1.00 84.06 88 GLU A N 1
ATOM 740 C CA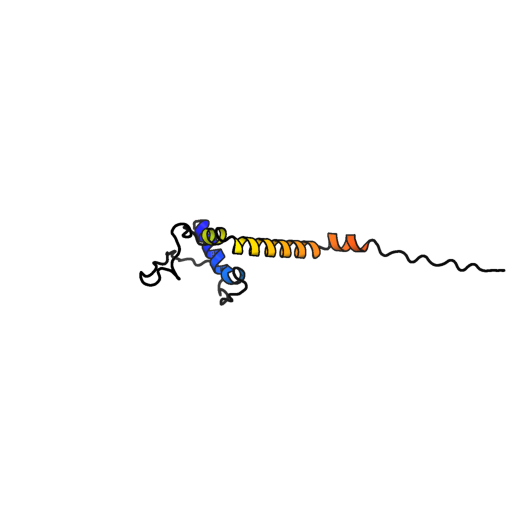 . GLU A 1 88 ? 16.995 -2.907 -21.487 1.00 84.06 88 GLU A CA 1
ATOM 741 C C . GLU A 1 88 ? 17.523 -3.993 -22.426 1.00 84.06 88 GLU A C 1
ATOM 743 O O . GLU A 1 88 ? 18.023 -3.677 -23.501 1.00 84.06 88 GLU A O 1
ATOM 748 N N . ALA A 1 89 ? 17.341 -5.268 -22.075 1.00 77.62 89 ALA A N 1
ATOM 749 C CA . ALA A 1 89 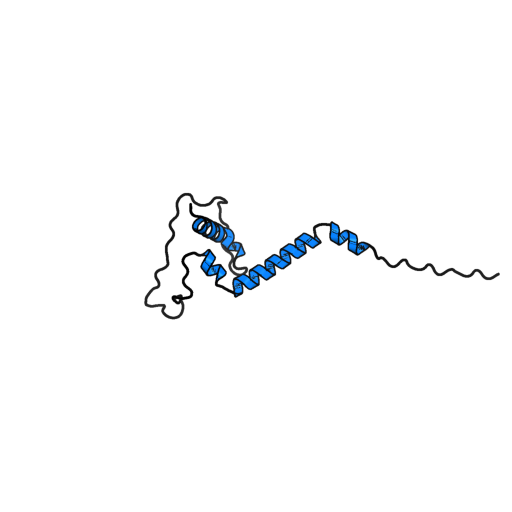? 17.714 -6.395 -22.927 1.00 77.62 89 ALA A CA 1
ATOM 750 C C . ALA A 1 89 ? 16.915 -6.442 -24.241 1.00 77.62 89 ALA A C 1
ATOM 752 O O . ALA A 1 89 ? 17.423 -6.916 -25.249 1.00 77.62 89 ALA A O 1
ATOM 753 N N . THR A 1 90 ? 15.674 -5.949 -24.253 1.00 70.75 90 THR A N 1
ATOM 754 C CA . THR A 1 90 ? 14.827 -5.898 -25.461 1.00 70.75 90 THR A CA 1
ATOM 755 C C . THR A 1 90 ? 15.059 -4.647 -26.308 1.00 70.75 90 THR A C 1
ATOM 757 O O . THR A 1 90 ? 14.830 -4.680 -27.516 1.00 70.75 90 THR A O 1
ATOM 760 N N . LYS A 1 91 ? 15.573 -3.553 -25.728 1.00 66.56 91 LYS A N 1
ATOM 761 C CA . LYS A 1 91 ? 16.056 -2.392 -26.488 1.00 66.56 91 LYS A CA 1
ATOM 762 C C . LYS A 1 91 ? 17.350 -2.784 -27.212 1.00 66.56 91 LYS A C 1
ATOM 764 O O . LYS A 1 91 ? 18.439 -2.743 -26.647 1.00 66.56 91 LYS A O 1
ATOM 769 N N . GLY A 1 92 ? 17.210 -3.165 -28.482 1.00 55.66 92 GLY A N 1
ATOM 770 C CA . GLY A 1 92 ? 18.205 -3.800 -29.361 1.00 55.66 92 GLY A CA 1
ATOM 771 C C . GLY A 1 92 ? 19.592 -3.156 -29.536 1.00 55.66 92 GLY A C 1
ATOM 772 O O . GLY A 1 92 ? 20.387 -3.672 -30.312 1.00 55.66 92 GLY A O 1
ATOM 773 N N . VAL A 1 93 ? 19.947 -2.096 -28.809 1.00 57.28 93 VAL A N 1
ATOM 774 C CA . VAL A 1 93 ? 21.281 -1.473 -28.874 1.00 57.28 93 VAL A CA 1
ATOM 775 C C . VAL A 1 93 ? 22.332 -2.286 -28.098 1.00 57.28 93 VAL A C 1
ATOM 777 O O . VAL A 1 93 ? 23.494 -2.333 -28.494 1.00 57.28 93 VAL A O 1
ATOM 780 N N . GLY A 1 94 ? 21.947 -2.961 -27.007 1.00 54.53 94 GLY A N 1
ATOM 781 C CA . GLY A 1 94 ? 22.865 -3.787 -26.204 1.00 54.53 94 GLY A CA 1
ATOM 782 C C . GLY A 1 94 ? 23.051 -5.215 -26.729 1.00 54.53 94 GLY A C 1
ATOM 783 O O . GLY A 1 94 ? 24.135 -5.787 -26.607 1.00 54.53 94 GLY A O 1
ATOM 784 N N . VAL A 1 95 ? 22.011 -5.780 -27.352 1.00 53.81 95 VAL A N 1
ATOM 785 C CA . VAL A 1 95 ? 22.028 -7.143 -27.915 1.00 53.81 95 VAL A CA 1
ATOM 786 C C . VAL A 1 95 ? 22.950 -7.219 -29.131 1.00 53.81 95 VAL A C 1
ATOM 788 O O . VAL A 1 95 ? 23.761 -8.136 -29.228 1.00 53.81 95 VAL A O 1
ATOM 791 N N . PHE A 1 96 ? 22.914 -6.204 -30.000 1.00 55.25 96 PHE A N 1
ATOM 792 C CA . PHE A 1 96 ? 23.742 -6.147 -31.209 1.00 55.25 96 PHE A CA 1
ATOM 793 C C . PHE A 1 96 ? 25.239 -5.917 -30.918 1.00 55.25 96 PHE A C 1
ATOM 795 O O . PHE A 1 96 ? 26.092 -6.246 -31.735 1.00 55.25 96 PHE A O 1
ATOM 802 N N . LYS A 1 97 ? 25.591 -5.390 -29.735 1.00 57.47 97 LYS A N 1
ATOM 803 C CA . LYS A 1 97 ? 26.995 -5.206 -29.320 1.00 57.47 97 LYS A CA 1
ATOM 804 C C . LYS A 1 97 ? 27.646 -6.492 -28.798 1.00 57.47 97 LYS A C 1
ATOM 806 O O . LYS A 1 97 ? 28.865 -6.615 -28.855 1.00 57.47 97 LYS A O 1
ATOM 811 N N . LYS A 1 98 ? 26.861 -7.464 -28.310 1.00 54.81 98 LYS A N 1
ATOM 812 C CA . LYS A 1 98 ? 27.383 -8.740 -27.781 1.00 54.81 98 LYS A CA 1
ATOM 813 C C . LYS A 1 98 ? 27.602 -9.816 -28.851 1.00 54.81 98 LYS A C 1
ATOM 815 O O . LYS A 1 98 ? 28.307 -10.781 -28.581 1.00 54.81 98 LYS A O 1
ATOM 820 N N . SER A 1 99 ? 27.081 -9.645 -30.067 1.00 56.66 99 SER A N 1
ATOM 821 C CA . SER A 1 99 ? 27.330 -10.561 -31.194 1.00 56.66 99 SER A CA 1
ATOM 822 C C . SER A 1 99 ? 28.667 -10.316 -31.916 1.00 56.66 99 SER A C 1
ATOM 824 O O . SER A 1 99 ? 28.941 -10.955 -32.928 1.00 56.66 99 SER A O 1
ATOM 826 N N . GLY A 1 100 ? 29.513 -9.404 -31.420 1.00 58.62 100 GLY A N 1
ATOM 827 C CA . GLY A 1 100 ? 30.748 -8.964 -32.082 1.00 58.62 100 GLY A CA 1
ATOM 828 C C . GLY A 1 100 ? 31.967 -9.893 -31.984 1.00 58.62 100 GLY A C 1
ATOM 829 O O . GLY A 1 100 ? 33.008 -9.550 -32.532 1.00 58.62 100 GLY A O 1
ATOM 830 N N . TYR A 1 101 ? 31.882 -11.052 -31.324 1.00 59.03 101 TYR A N 1
ATOM 831 C CA . TYR A 1 101 ? 33.008 -11.993 -31.219 1.00 59.03 101 TYR A CA 1
ATOM 832 C C . TYR A 1 101 ? 32.568 -13.437 -31.486 1.00 59.03 101 TYR A C 1
ATOM 834 O O . TYR A 1 101 ? 32.421 -14.250 -30.579 1.00 59.03 101 TYR A O 1
ATOM 842 N N . LEU A 1 102 ? 32.398 -13.774 -32.764 1.00 58.72 102 LEU A N 1
ATOM 843 C CA . LEU A 1 102 ? 32.531 -15.159 -33.220 1.00 58.72 102 LEU A CA 1
ATOM 844 C C . LEU A 1 102 ? 34.024 -15.407 -33.502 1.00 58.72 102 LEU A C 1
ATOM 846 O O . LEU A 1 102 ? 34.601 -14.687 -34.326 1.00 58.72 102 LEU A O 1
ATOM 850 N N . PRO A 1 103 ? 34.692 -16.378 -32.847 1.00 59.66 103 PRO A N 1
ATOM 851 C CA . PRO A 1 103 ? 36.092 -16.672 -33.130 1.00 59.66 103 PRO A CA 1
ATOM 852 C C . PRO A 1 103 ? 36.229 -17.102 -34.595 1.00 59.66 103 PRO A C 1
ATOM 854 O O . PRO A 1 103 ? 35.661 -18.111 -35.012 1.00 59.66 103 PRO A O 1
ATOM 857 N N . LYS A 1 104 ? 36.979 -16.341 -35.402 1.00 60.44 104 LYS A N 1
ATOM 858 C CA . LYS A 1 104 ? 37.300 -16.738 -36.780 1.00 60.44 104 LYS A CA 1
ATOM 859 C C . LYS A 1 104 ? 38.048 -18.074 -36.737 1.00 60.44 104 LYS A C 1
ATOM 861 O O . LYS A 1 104 ? 39.195 -18.127 -36.294 1.00 60.44 104 LYS A O 1
ATOM 866 N N . HIS A 1 105 ? 37.415 -19.144 -37.216 1.00 59.81 105 HIS A N 1
ATOM 867 C CA . HIS A 1 105 ? 38.065 -20.435 -37.438 1.00 59.81 105 HIS A CA 1
ATOM 868 C C . HIS A 1 105 ? 39.341 -20.224 -38.275 1.00 59.81 105 HIS A C 1
ATOM 870 O O . HIS A 1 105 ? 39.277 -19.828 -39.442 1.00 59.81 105 HIS A O 1
ATOM 876 N N . LYS A 1 106 ? 40.522 -20.476 -37.692 1.00 58.59 106 LYS A N 1
ATOM 877 C CA . LYS A 1 106 ? 41.793 -20.455 -38.429 1.00 58.59 106 LYS A CA 1
ATOM 878 C C . LYS A 1 106 ? 41.781 -21.599 -39.449 1.00 58.59 106 LYS A C 1
ATOM 880 O O . LYS A 1 106 ? 41.910 -22.763 -39.074 1.00 58.59 106 LYS A O 1
ATOM 885 N N . LYS A 1 107 ? 41.643 -21.284 -40.743 1.00 59.16 107 LYS A N 1
ATOM 886 C CA . LYS A 1 107 ? 41.850 -22.254 -41.832 1.00 59.16 107 LYS A CA 1
ATOM 887 C C . LYS A 1 107 ? 43.287 -22.790 -41.740 1.00 59.16 107 LYS A C 1
ATOM 889 O O . LYS A 1 107 ? 44.238 -22.044 -41.966 1.00 59.16 107 LYS A O 1
ATOM 894 N N . LYS A 1 108 ? 43.452 -24.074 -41.396 1.00 57.81 108 LYS A N 1
ATOM 895 C CA . LYS A 1 108 ? 44.739 -24.789 -41.472 1.00 57.81 108 LYS A CA 1
ATOM 896 C C . LYS A 1 108 ? 45.253 -24.695 -42.914 1.00 57.81 108 LYS A C 1
ATOM 898 O O . LYS A 1 108 ? 44.647 -25.268 -43.818 1.00 57.81 108 LYS A O 1
ATOM 903 N N . LYS A 1 109 ? 46.360 -23.977 -43.138 1.00 58.53 109 LYS A N 1
ATOM 904 C CA . LYS A 1 109 ? 47.096 -24.017 -44.411 1.00 58.53 109 LYS A CA 1
ATOM 905 C C . LYS A 1 109 ? 47.556 -25.459 -44.637 1.00 58.53 109 LYS A C 1
ATOM 907 O O . LYS A 1 109 ? 48.430 -25.944 -43.923 1.00 58.53 109 LYS A O 1
ATOM 912 N N . ARG A 1 110 ? 46.961 -26.149 -45.612 1.00 59.12 110 ARG A N 1
ATOM 913 C CA . ARG A 1 110 ? 47.497 -27.419 -46.114 1.00 59.12 110 ARG A CA 1
ATOM 914 C C . ARG A 1 110 ? 48.812 -27.101 -46.821 1.00 59.12 110 ARG A C 1
ATOM 916 O O . ARG A 1 110 ? 48.804 -26.408 -47.835 1.00 59.12 110 ARG A O 1
ATOM 923 N N . ARG A 1 111 ? 49.931 -27.557 -46.258 1.00 57.47 111 ARG A N 1
ATOM 924 C CA . ARG A 1 111 ? 51.227 -27.540 -46.945 1.00 57.47 111 ARG A CA 1
ATOM 925 C C . ARG A 1 111 ? 51.102 -28.486 -48.144 1.00 57.47 111 ARG A C 1
ATOM 927 O O . ARG A 1 111 ? 50.760 -29.650 -47.958 1.00 57.47 111 ARG A O 1
ATOM 934 N N . LYS A 1 112 ? 51.277 -27.963 -49.360 1.00 56.47 112 LYS A N 1
ATOM 935 C CA . LYS A 1 112 ? 51.522 -28.782 -50.551 1.00 56.47 112 LYS A CA 1
ATOM 936 C C . LYS A 1 112 ? 52.999 -29.168 -50.508 1.00 56.47 112 LYS A C 1
ATOM 938 O O . LYS A 1 112 ? 53.837 -28.273 -50.468 1.00 56.47 112 LYS A O 1
ATOM 943 N N . ASN A 1 113 ? 53.277 -30.464 -50.468 1.00 47.03 113 ASN A N 1
ATOM 944 C CA . ASN A 1 113 ? 54.611 -31.000 -50.705 1.00 47.03 113 ASN A CA 1
ATOM 945 C C . ASN A 1 113 ? 54.737 -31.252 -52.215 1.00 47.03 113 ASN A C 1
ATOM 947 O O . ASN A 1 113 ? 53.817 -31.828 -52.801 1.00 47.03 113 ASN A O 1
ATOM 951 N N . PHE A 1 114 ? 55.835 -30.784 -52.798 1.00 47.34 114 PHE A N 1
ATOM 952 C CA . PHE A 1 114 ? 56.443 -31.295 -54.024 1.00 47.34 114 PHE A CA 1
ATOM 953 C C . PHE A 1 114 ? 57.842 -31.767 -53.641 1.00 47.34 114 PHE A C 1
ATOM 955 O O . PHE A 1 114 ? 58.427 -31.109 -52.745 1.00 47.34 114 PHE A O 1
#

pLDDT: mean 82.23, std 13.86, range [47.03, 95.88]

Foldseek 3Di:
DDPLVVVQQVCVQVVCVQDVVDHDDHDPDPDGDPDDDDDDDDDDPVPPPPPDDDPVLDDPGPVVSCVVDPVSVVVVVVVVVVVVVVVVCPPPPVVVVVVPDDPPPPDPPDDDDD